Protein AF-A0A928WM30-F1 (afdb_monomer_lite)

Foldseek 3Di:
DVVVVVVVVPDDPVVVVVVVVVVVLVVVLVVLLVVLLVDALVVSVVCLVVCCVVPVPVSVSSCVSCVPVVVSSD

Structure (mmCIF, N/CA/C/O backbone):
data_AF-A0A928WM30-F1
#
_entry.id   AF-A0A928WM30-F1
#
loop_
_atom_site.group_PDB
_atom_site.id
_atom_site.type_symbol
_atom_site.label_atom_id
_atom_site.label_alt_id
_atom_site.label_comp_id
_atom_site.label_asym_id
_atom_site.label_entity_id
_atom_site.label_seq_id
_atom_site.pdbx_PDB_ins_code
_atom_site.Cartn_x
_atom_site.Cartn_y
_atom_site.Cartn_z
_atom_site.occupancy
_atom_site.B_iso_or_equiv
_atom_site.auth_seq_id
_atom_site.auth_comp_id
_atom_site.auth_asym_id
_atom_site.auth_atom_id
_atom_site.pdbx_PDB_model_num
ATOM 1 N N . MET A 1 1 ? 1.250 -32.259 -6.897 1.00 53.25 1 MET A N 1
ATOM 2 C CA . MET A 1 1 ? 0.660 -33.195 -5.908 1.00 53.25 1 MET A CA 1
ATOM 3 C C . MET A 1 1 ? 1.359 -33.133 -4.541 1.00 53.25 1 MET A C 1
ATOM 5 O O . MET A 1 1 ? 0.659 -33.093 -3.541 1.00 53.25 1 MET A O 1
ATOM 9 N N . LEU A 1 2 ? 2.695 -33.006 -4.473 1.00 55.50 2 LEU A N 1
ATOM 10 C CA . LEU A 1 2 ? 3.454 -32.840 -3.214 1.00 55.50 2 LEU A CA 1
ATOM 11 C C . LEU A 1 2 ? 3.088 -31.583 -2.394 1.00 55.50 2 LEU A C 1
ATOM 13 O O . LEU A 1 2 ? 2.902 -31.687 -1.184 1.00 55.50 2 LEU A O 1
ATOM 17 N N . MET A 1 3 ? 2.886 -30.430 -3.045 1.00 53.56 3 MET A N 1
ATOM 18 C CA . MET A 1 3 ? 2.535 -29.163 -2.373 1.00 53.56 3 MET A CA 1
ATOM 19 C C . MET A 1 3 ? 1.196 -29.204 -1.615 1.00 53.56 3 MET A C 1
ATOM 21 O O . MET A 1 3 ? 1.080 -28.623 -0.541 1.00 53.56 3 MET A O 1
ATOM 25 N N . LYS A 1 4 ? 0.200 -29.929 -2.144 1.00 52.12 4 LYS A N 1
ATOM 26 C CA . LYS A 1 4 ? -1.136 -30.031 -1.535 1.00 52.12 4 LYS A CA 1
ATOM 27 C C . LYS A 1 4 ? -1.087 -30.834 -0.225 1.00 52.12 4 LYS A C 1
ATOM 29 O O . LYS A 1 4 ? -1.615 -30.390 0.783 1.00 52.12 4 LYS A O 1
ATOM 34 N N . SER A 1 5 ? -0.313 -31.927 -0.209 1.00 56.09 5 SER A N 1
ATOM 35 C CA . SER A 1 5 ? -0.133 -32.777 0.981 1.00 56.09 5 SER A CA 1
ATOM 36 C C . SER A 1 5 ? 0.665 -32.125 2.115 1.00 56.09 5 SER A C 1
ATOM 38 O O . SER A 1 5 ? 0.547 -32.550 3.261 1.00 56.09 5 SER A O 1
ATOM 40 N N . LEU A 1 6 ? 1.487 -31.113 1.807 1.00 55.34 6 LEU A N 1
ATOM 41 C CA . LEU A 1 6 ? 2.243 -30.365 2.812 1.00 55.34 6 LEU A CA 1
ATOM 42 C C . LEU A 1 6 ? 1.316 -29.378 3.538 1.00 55.34 6 LEU A C 1
ATOM 44 O O . LEU A 1 6 ? 1.323 -29.321 4.761 1.00 55.34 6 LEU A O 1
ATOM 48 N N . PHE A 1 7 ? 0.442 -28.687 2.795 1.00 54.81 7 PHE A N 1
ATOM 49 C CA . PHE A 1 7 ? -0.582 -27.792 3.350 1.00 54.81 7 PHE A CA 1
ATOM 50 C C . PHE A 1 7 ? -1.613 -28.524 4.217 1.00 54.81 7 PHE A C 1
ATOM 52 O O . PHE A 1 7 ? -1.953 -28.036 5.293 1.00 54.81 7 PHE A O 1
ATOM 59 N N . ASP A 1 8 ? -2.037 -29.724 3.810 1.00 56.53 8 ASP A N 1
ATOM 60 C CA . ASP A 1 8 ? -2.945 -30.565 4.605 1.00 56.53 8 ASP A CA 1
ATOM 61 C C . ASP A 1 8 ? -2.310 -31.045 5.935 1.00 56.53 8 ASP A C 1
ATOM 63 O O . ASP A 1 8 ? -3.023 -31.407 6.869 1.00 56.53 8 ASP A O 1
ATOM 67 N N . ARG A 1 9 ? -0.969 -31.031 6.050 1.00 57.88 9 ARG A N 1
ATOM 68 C CA . ARG A 1 9 ? -0.200 -31.494 7.227 1.00 57.88 9 ARG A CA 1
ATOM 69 C C . ARG A 1 9 ? 0.312 -30.377 8.144 1.00 57.88 9 ARG A C 1
ATOM 71 O O . ARG A 1 9 ? 0.778 -30.680 9.238 1.00 57.88 9 ARG A O 1
ATOM 78 N N . LEU A 1 10 ? 0.240 -29.111 7.731 1.00 56.81 10 LEU A N 1
ATOM 79 C CA . LEU A 1 10 ? 0.816 -27.972 8.469 1.00 56.81 10 LEU A CA 1
ATOM 80 C C . LEU A 1 10 ? -0.062 -27.454 9.629 1.00 56.81 10 LEU A C 1
ATOM 82 O O . LEU A 1 10 ? 0.382 -26.615 10.411 1.00 56.81 10 LEU A O 1
ATOM 86 N N . GLY A 1 11 ? -1.270 -27.999 9.799 1.00 65.56 11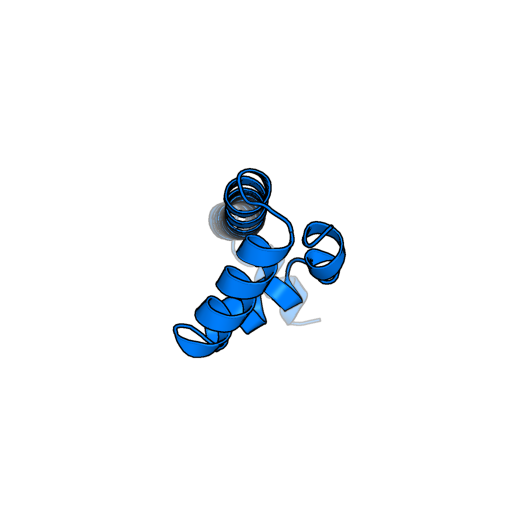 GLY A N 1
ATOM 87 C CA . GLY A 1 11 ? -2.126 -27.745 10.959 1.00 65.56 11 GLY A CA 1
ATOM 88 C C . GLY A 1 11 ? -2.757 -26.346 11.018 1.00 65.56 11 GLY A C 1
ATOM 89 O O . GLY A 1 11 ? -2.396 -25.413 10.301 1.00 65.56 11 GLY A O 1
ATOM 90 N N . SER A 1 12 ? -3.736 -26.220 11.918 1.00 71.81 12 SER A N 1
ATOM 91 C CA . SER A 1 12 ? -4.545 -25.016 12.175 1.00 71.81 12 SER A CA 1
ATOM 92 C C . SER A 1 12 ? -3.751 -23.691 12.296 1.00 71.81 12 SER A C 1
ATOM 94 O O . SER A 1 12 ? -4.186 -22.705 11.695 1.00 71.81 12 SER A O 1
ATOM 96 N N . PRO A 1 13 ? -2.570 -23.628 12.958 1.00 84.25 13 PRO A N 1
ATOM 97 C CA . PRO A 1 13 ? -1.845 -22.366 13.133 1.00 84.25 13 PRO A CA 1
ATOM 98 C C . PRO A 1 13 ? -1.307 -21.770 11.831 1.00 84.25 13 PRO A C 1
ATOM 100 O O . PRO A 1 13 ? -1.420 -20.567 11.627 1.00 84.25 13 PRO A O 1
ATOM 103 N N . VAL A 1 14 ? -0.759 -22.584 10.921 1.00 86.44 14 VAL A N 1
ATOM 104 C CA . VAL A 1 14 ? -0.209 -22.075 9.650 1.00 86.44 14 VAL A CA 1
ATOM 105 C C . VAL A 1 14 ? -1.320 -21.483 8.789 1.00 86.44 14 VAL A C 1
ATOM 107 O O . VAL A 1 14 ? -1.152 -20.406 8.222 1.00 86.44 14 VAL A O 1
ATOM 110 N N . LYS A 1 15 ? -2.486 -22.138 8.751 1.00 82.81 15 LYS A N 1
ATOM 111 C CA . LYS A 1 15 ? -3.666 -21.606 8.062 1.00 82.81 15 LYS A CA 1
ATOM 112 C C . LYS A 1 15 ? -4.147 -20.297 8.696 1.00 82.81 15 LYS A C 1
ATOM 114 O O . LYS A 1 15 ? -4.411 -19.349 7.965 1.00 82.81 15 LYS A O 1
ATOM 119 N N . TYR A 1 16 ? -4.219 -20.238 10.027 1.00 87.38 16 TYR A N 1
ATOM 120 C CA . TYR A 1 16 ? -4.602 -19.029 10.759 1.00 87.38 16 TYR A CA 1
ATOM 121 C C . TYR A 1 16 ? -3.660 -17.858 10.458 1.00 87.38 16 TYR A C 1
ATOM 123 O O . TYR A 1 16 ? -4.113 -16.78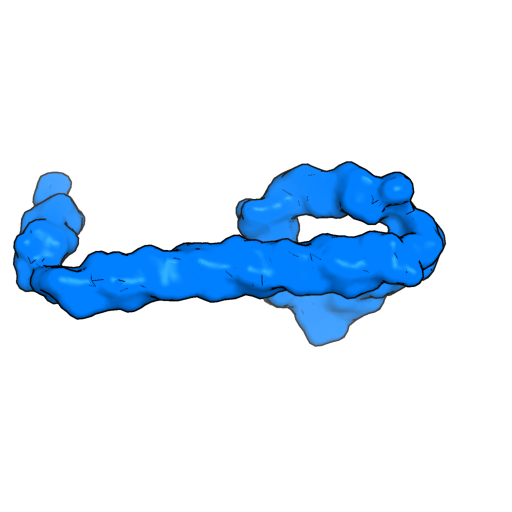1 10.084 1.00 87.38 16 TYR A O 1
ATOM 131 N N . TYR A 1 17 ? -2.346 -18.068 10.554 1.00 90.56 17 TYR A N 1
ATOM 132 C CA . TYR A 1 17 ? -1.380 -17.006 10.289 1.00 90.56 17 TYR A CA 1
ATOM 133 C C . TYR A 1 17 ? -1.346 -16.597 8.817 1.00 90.56 17 TYR A C 1
ATOM 135 O O . TYR A 1 17 ? -1.189 -15.415 8.540 1.00 90.56 17 TYR A O 1
ATOM 143 N N . ALA A 1 18 ? -1.556 -17.521 7.875 1.00 91.12 18 ALA A N 1
ATOM 144 C CA . ALA A 1 18 ? -1.695 -17.166 6.464 1.00 91.12 18 ALA A CA 1
ATOM 145 C C . ALA A 1 18 ? -2.908 -16.248 6.226 1.00 91.12 18 ALA A C 1
ATOM 147 O O . ALA A 1 18 ? -2.791 -15.253 5.515 1.00 91.12 18 ALA A O 1
ATOM 148 N N . GLN A 1 19 ? -4.048 -16.543 6.862 1.00 89.88 19 GLN A N 1
ATOM 149 C CA . GLN A 1 19 ? -5.230 -15.674 6.817 1.00 89.88 19 GLN A CA 1
ATOM 150 C C . GLN A 1 19 ? -4.958 -14.316 7.470 1.00 89.88 19 GLN A C 1
ATOM 152 O O . GLN A 1 19 ? -5.318 -13.288 6.908 1.00 89.88 19 GLN A O 1
ATOM 157 N N . LEU A 1 20 ? -4.273 -14.305 8.617 1.00 92.00 20 LEU A N 1
ATOM 158 C CA . LEU A 1 20 ? -3.911 -13.071 9.305 1.00 92.00 20 LEU A CA 1
ATOM 159 C C . LEU A 1 20 ? -2.973 -12.202 8.456 1.00 92.00 20 LEU A C 1
ATOM 161 O O . LEU A 1 20 ? -3.178 -10.998 8.380 1.00 92.00 20 LEU A O 1
ATOM 165 N N . VAL A 1 21 ? -1.971 -12.787 7.793 1.00 93.25 21 VAL A N 1
ATOM 166 C CA . VAL A 1 21 ? -1.069 -12.053 6.890 1.00 93.25 21 VAL A CA 1
ATOM 167 C C . VAL A 1 21 ? -1.846 -11.442 5.726 1.00 93.25 21 VAL A C 1
ATOM 169 O O . VAL A 1 21 ? -1.659 -10.261 5.453 1.00 93.25 21 VAL A O 1
ATOM 172 N N . ALA A 1 22 ? -2.745 -12.200 5.088 1.00 90.50 22 ALA A N 1
ATOM 173 C CA . ALA A 1 22 ? -3.588 -11.673 4.014 1.00 90.50 22 ALA A CA 1
ATOM 174 C C . ALA A 1 22 ? -4.434 -10.481 4.494 1.00 90.50 22 ALA A C 1
ATOM 176 O O . ALA A 1 22 ? -4.411 -9.426 3.867 1.00 90.50 22 ALA A O 1
ATOM 177 N N . GLN A 1 23 ? -5.070 -10.608 5.663 1.00 92.50 23 GLN A N 1
ATOM 178 C CA . GLN A 1 23 ? -5.839 -9.525 6.274 1.00 92.50 23 GLN A CA 1
ATOM 179 C C . GLN A 1 23 ? -4.976 -8.281 6.540 1.00 92.50 23 GLN A C 1
ATOM 181 O O . GLN A 1 23 ? -5.402 -7.171 6.247 1.00 92.50 23 GLN A O 1
ATOM 186 N N . ARG A 1 24 ? -3.755 -8.435 7.072 1.00 92.94 24 ARG A N 1
ATOM 187 C CA . ARG A 1 24 ? -2.868 -7.287 7.337 1.00 92.94 24 ARG A CA 1
ATOM 188 C C . ARG A 1 24 ? -2.395 -6.594 6.063 1.00 92.94 24 ARG A C 1
ATOM 190 O O . ARG A 1 24 ? -2.207 -5.382 6.082 1.00 92.94 24 ARG A O 1
ATOM 197 N N . VAL A 1 25 ? -2.202 -7.342 4.977 1.00 90.94 25 VAL A N 1
ATOM 198 C CA . VAL A 1 25 ? -1.888 -6.758 3.667 1.00 90.94 25 VAL A CA 1
ATOM 199 C C . VAL A 1 25 ? -3.073 -5.933 3.166 1.00 90.94 25 VAL A C 1
ATOM 201 O O . VAL A 1 25 ? -2.881 -4.770 2.824 1.00 90.94 25 VAL A O 1
ATOM 204 N N . GLU A 1 26 ? -4.290 -6.483 3.195 1.00 91.50 26 GLU A N 1
ATOM 205 C CA . GLU A 1 26 ? -5.511 -5.762 2.800 1.00 91.50 26 GLU A CA 1
ATOM 206 C C . GLU A 1 26 ? -5.747 -4.507 3.659 1.00 91.50 26 GLU A C 1
ATOM 208 O O . GLU A 1 26 ? -6.008 -3.430 3.123 1.00 91.50 26 GLU A O 1
ATOM 213 N N . GLU A 1 27 ? -5.583 -4.609 4.983 1.00 94.88 27 GLU A N 1
ATOM 214 C CA . GLU A 1 27 ? -5.668 -3.468 5.906 1.00 94.88 27 GLU A CA 1
ATOM 215 C C . GLU A 1 27 ? -4.621 -2.395 5.582 1.00 94.88 27 GLU A C 1
ATOM 217 O O . GLU A 1 27 ? -4.946 -1.210 5.563 1.00 94.88 27 GLU A O 1
ATOM 222 N N . GLY A 1 28 ? -3.377 -2.791 5.293 1.00 95.81 28 GLY A N 1
ATOM 223 C CA . GLY A 1 28 ? -2.309 -1.861 4.929 1.00 95.81 28 GLY A CA 1
ATOM 224 C C . GLY A 1 28 ? -2.608 -1.096 3.639 1.00 95.81 28 GLY A C 1
ATOM 225 O O . GLY A 1 28 ? -2.426 0.119 3.591 1.00 95.81 28 GLY A O 1
ATOM 226 N N . VAL A 1 29 ? -3.125 -1.784 2.617 1.00 96.06 29 VAL A N 1
ATOM 227 C CA . VAL A 1 29 ? -3.587 -1.155 1.368 1.00 96.06 29 VAL A CA 1
ATOM 228 C C . VAL A 1 29 ? -4.724 -0.167 1.651 1.00 96.06 29 VAL A C 1
ATOM 230 O O . VAL A 1 29 ? -4.677 0.973 1.188 1.00 96.06 29 VAL A O 1
ATOM 233 N N . GLY A 1 30 ? -5.707 -0.572 2.462 1.00 97.06 30 GLY A N 1
ATOM 234 C CA . GLY A 1 30 ? -6.824 0.283 2.864 1.00 97.06 30 GLY A CA 1
ATOM 235 C C . GLY A 1 30 ? -6.377 1.546 3.605 1.00 97.06 30 GLY A C 1
ATOM 236 O O . GLY A 1 30 ? -6.866 2.632 3.305 1.00 97.06 30 GLY A O 1
ATOM 237 N N . MET A 1 31 ? -5.395 1.440 4.505 1.00 97.31 31 MET A N 1
ATOM 238 C CA . MET A 1 31 ? -4.826 2.598 5.209 1.00 97.31 31 MET A CA 1
ATOM 239 C C . MET A 1 31 ? -4.137 3.579 4.254 1.00 97.31 31 MET A C 1
ATOM 241 O O . MET A 1 31 ? -4.265 4.790 4.427 1.00 97.31 31 MET A O 1
ATOM 245 N N . VAL A 1 32 ? -3.429 3.087 3.230 1.00 97.12 32 VAL A N 1
ATOM 246 C CA . VAL A 1 32 ? -2.839 3.963 2.204 1.00 97.12 32 VAL A CA 1
ATOM 247 C C . VAL A 1 32 ? -3.937 4.705 1.444 1.00 97.12 32 VAL A C 1
ATOM 249 O O . VAL A 1 32 ? -3.850 5.922 1.281 1.00 97.12 32 VAL A O 1
ATOM 252 N N . GLN A 1 33 ? -4.991 4.002 1.023 1.00 97.44 33 GLN A N 1
ATOM 253 C CA . GLN A 1 33 ? -6.130 4.626 0.350 1.00 97.44 33 GLN A CA 1
ATOM 254 C C . GLN A 1 33 ? -6.811 5.680 1.239 1.00 97.44 33 GLN A C 1
ATOM 256 O O . GLN A 1 33 ? -7.140 6.765 0.760 1.00 97.44 33 GLN A O 1
ATOM 261 N N . GLU A 1 34 ? -6.986 5.396 2.532 1.00 98.00 34 GLU A N 1
ATOM 262 C CA . GLU A 1 34 ? -7.555 6.335 3.502 1.00 98.00 34 GLU A CA 1
ATOM 263 C C . GLU A 1 34 ? -6.696 7.600 3.632 1.00 98.00 34 GLU A C 1
ATOM 265 O O . GLU A 1 34 ? -7.231 8.700 3.503 1.00 98.00 34 GLU A O 1
ATOM 270 N N . ILE A 1 35 ? -5.372 7.468 3.783 1.00 97.62 35 ILE A N 1
ATOM 271 C CA . ILE A 1 35 ? -4.447 8.615 3.823 1.00 97.62 35 ILE A CA 1
ATOM 272 C C . ILE A 1 35 ? -4.615 9.472 2.567 1.00 97.62 35 ILE A C 1
ATOM 274 O O . ILE A 1 35 ? -4.843 10.678 2.665 1.00 97.62 35 ILE A O 1
ATOM 278 N N . LEU A 1 36 ? -4.562 8.850 1.387 1.00 98.12 36 LEU A N 1
ATOM 279 C CA . LEU A 1 36 ? -4.695 9.549 0.111 1.00 98.12 36 LEU A CA 1
ATOM 280 C C . LEU A 1 36 ? -6.057 10.243 -0.029 1.00 98.12 36 LEU A C 1
ATOM 282 O O . LEU A 1 36 ? -6.124 11.346 -0.565 1.00 98.12 36 LEU A O 1
ATOM 286 N N . SER A 1 37 ? -7.137 9.659 0.498 1.00 97.44 37 SER A N 1
ATOM 287 C CA . SER A 1 37 ? -8.483 10.247 0.423 1.00 97.44 37 SER A CA 1
ATOM 288 C C . SER A 1 37 ? -8.609 11.603 1.131 1.00 97.44 37 SER A C 1
ATOM 290 O O . SER A 1 37 ? -9.469 12.404 0.766 1.00 97.44 37 SER A O 1
ATOM 292 N N . THR A 1 38 ? -7.724 11.891 2.093 1.00 98.12 38 THR A N 1
ATOM 293 C CA . THR A 1 38 ? -7.672 13.180 2.808 1.00 98.12 38 THR A CA 1
ATOM 294 C C . THR A 1 38 ? -6.973 14.290 2.021 1.00 98.12 38 THR A C 1
ATOM 296 O O . THR A 1 38 ? -7.034 15.453 2.416 1.00 98.12 38 THR A O 1
ATOM 299 N N . LEU A 1 39 ? -6.327 13.935 0.909 1.00 98.25 39 LEU A N 1
ATOM 300 C CA . LEU A 1 39 ? -5.527 14.827 0.079 1.00 98.25 39 LEU A CA 1
ATOM 301 C C . LEU A 1 39 ? -6.291 15.269 -1.174 1.00 98.25 39 LEU A C 1
ATOM 303 O O . LEU A 1 39 ? -7.210 14.586 -1.647 1.00 98.25 39 LEU A O 1
ATOM 307 N N . THR A 1 40 ? -5.864 16.393 -1.748 1.00 98.19 40 THR A N 1
ATOM 308 C CA . THR A 1 40 ? -6.270 16.801 -3.100 1.00 98.19 40 THR A CA 1
ATOM 309 C C . THR A 1 40 ? -5.679 15.865 -4.159 1.00 98.19 40 THR A C 1
ATOM 311 O O . THR A 1 40 ? -4.668 15.209 -3.915 1.00 98.19 40 THR A O 1
ATOM 314 N N . SER A 1 41 ? -6.274 15.819 -5.357 1.00 97.69 41 SER A N 1
ATOM 315 C CA . SER A 1 41 ? -5.768 15.013 -6.486 1.00 97.69 41 SER A CA 1
ATOM 316 C C . SER A 1 41 ? -4.264 15.220 -6.725 1.00 97.69 41 SER A C 1
ATOM 318 O O . SER A 1 41 ? -3.509 14.253 -6.813 1.00 97.69 41 SER A O 1
ATOM 320 N N . ASP A 1 42 ? -3.802 16.472 -6.761 1.00 98.25 42 ASP A N 1
ATOM 321 C CA . ASP A 1 42 ? -2.394 16.786 -7.033 1.00 98.25 42 ASP A CA 1
ATOM 322 C C . ASP A 1 42 ? -1.462 16.299 -5.912 1.00 98.25 42 ASP A C 1
ATOM 324 O O . ASP A 1 42 ? -0.398 15.737 -6.178 1.00 98.25 42 ASP A O 1
ATOM 328 N N . GLU A 1 43 ? -1.876 16.447 -4.653 1.00 98.56 43 GLU A N 1
ATOM 329 C CA . GLU A 1 43 ? -1.123 15.940 -3.502 1.00 98.56 43 GLU A CA 1
ATOM 330 C C . GLU A 1 43 ? -1.062 14.408 -3.487 1.00 98.56 43 GLU A C 1
ATOM 332 O O . GLU A 1 43 ? -0.013 13.853 -3.162 1.00 98.56 43 GLU A O 1
ATOM 337 N N . ARG A 1 44 ? -2.134 13.706 -3.890 1.00 98.44 44 ARG A N 1
ATOM 338 C CA . ARG A 1 44 ? -2.121 12.236 -4.021 1.00 98.44 44 ARG A CA 1
ATOM 339 C C . ARG A 1 44 ? -1.071 11.781 -5.025 1.00 98.44 44 ARG A C 1
ATOM 341 O O . ARG A 1 44 ? -0.286 10.882 -4.723 1.00 98.44 44 ARG A O 1
ATOM 348 N N . TRP A 1 45 ? -1.021 12.427 -6.191 1.00 98.12 45 TRP A N 1
ATOM 349 C CA . TRP A 1 45 ? 0.010 12.157 -7.192 1.00 98.12 45 TRP A CA 1
ATOM 350 C C . TRP A 1 45 ? 1.410 12.436 -6.649 1.00 98.12 45 TRP A C 1
ATOM 352 O O . TRP A 1 45 ? 2.294 11.595 -6.810 1.00 98.12 45 TRP A O 1
ATOM 362 N N . GLY A 1 46 ? 1.597 13.570 -5.968 1.00 98.19 46 GLY A N 1
ATOM 363 C CA . GLY A 1 46 ? 2.863 13.919 -5.325 1.00 98.19 46 GLY A CA 1
ATOM 364 C C . GLY A 1 46 ? 3.323 12.848 -4.336 1.00 98.19 46 GLY A C 1
ATOM 365 O O . GLY A 1 46 ? 4.443 12.357 -4.440 1.00 98.19 46 GLY A O 1
ATOM 366 N N . VAL A 1 47 ? 2.438 12.406 -3.440 1.00 98.19 47 VAL A N 1
ATOM 367 C CA . VAL A 1 47 ? 2.736 11.340 -2.473 1.00 98.19 47 VAL A CA 1
ATOM 368 C C . VAL A 1 47 ? 3.092 10.033 -3.169 1.00 98.19 47 VAL A C 1
ATOM 370 O O . VAL A 1 47 ? 4.058 9.395 -2.769 1.00 98.19 47 VAL A O 1
ATOM 373 N N . MET A 1 48 ? 2.362 9.620 -4.208 1.00 97.62 48 MET A N 1
ATOM 374 C CA . MET A 1 48 ? 2.652 8.359 -4.901 1.00 97.62 48 MET A CA 1
ATOM 375 C C . MET A 1 48 ? 3.978 8.395 -5.671 1.00 97.62 48 MET A C 1
ATOM 377 O O . MET A 1 48 ? 4.676 7.380 -5.725 1.00 97.62 48 MET A O 1
ATOM 381 N N . VAL A 1 49 ? 4.348 9.551 -6.232 1.00 98.12 49 VAL A N 1
ATOM 382 C CA . VAL A 1 49 ? 5.664 9.761 -6.854 1.00 98.12 49 VAL A CA 1
ATOM 383 C C . VAL A 1 49 ? 6.765 9.694 -5.798 1.00 98.12 49 VAL A C 1
ATOM 385 O O . VAL A 1 49 ? 7.676 8.885 -5.938 1.00 98.12 49 VAL A O 1
ATOM 388 N N . GLU A 1 50 ? 6.653 10.461 -4.713 1.00 98.56 50 GLU A N 1
ATOM 389 C CA . GLU A 1 50 ? 7.649 10.454 -3.635 1.00 98.56 50 GLU A CA 1
ATOM 390 C C . GLU A 1 50 ? 7.752 9.076 -2.965 1.00 98.56 50 GLU A C 1
ATOM 392 O O . GLU A 1 50 ? 8.851 8.593 -2.702 1.00 98.56 50 GLU A O 1
ATOM 397 N N . PHE A 1 51 ? 6.627 8.385 -2.752 1.00 98.06 51 PHE A N 1
ATOM 398 C CA . PHE A 1 51 ? 6.589 7.043 -2.167 1.00 98.06 51 PHE A CA 1
ATOM 399 C C . PHE A 1 51 ? 7.379 6.033 -3.001 1.00 98.06 51 PHE A C 1
ATOM 401 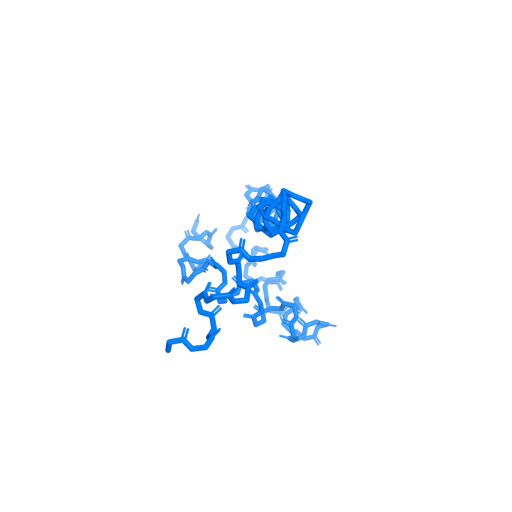O O . PHE A 1 51 ? 8.147 5.241 -2.451 1.00 98.06 51 PHE A O 1
ATOM 408 N N . LYS A 1 52 ? 7.235 6.090 -4.329 1.00 98.06 52 LYS A N 1
ATOM 409 C CA . LYS A 1 52 ? 8.010 5.261 -5.254 1.00 98.06 52 LYS A CA 1
ATOM 410 C C . LYS A 1 52 ? 9.516 5.510 -5.131 1.00 98.06 52 LYS A C 1
ATOM 412 O O . LYS A 1 52 ? 10.280 4.552 -5.220 1.00 98.06 52 LYS A O 1
ATOM 417 N N . GLU A 1 53 ? 9.934 6.754 -4.917 1.00 98.12 53 GLU A N 1
ATOM 418 C CA . GLU A 1 53 ? 11.350 7.108 -4.772 1.00 98.12 53 GLU A CA 1
ATOM 419 C C . GLU A 1 53 ? 11.916 6.677 -3.410 1.00 98.12 53 GLU A C 1
ATOM 421 O O . GLU A 1 53 ? 12.997 6.089 -3.347 1.00 98.12 53 GLU A O 1
ATOM 426 N N . VAL A 1 54 ? 11.187 6.907 -2.310 1.00 98.25 54 VAL A N 1
ATOM 427 C CA . VAL A 1 54 ? 11.674 6.559 -0.961 1.00 98.25 54 VAL A CA 1
ATOM 428 C C . VAL A 1 54 ? 11.559 5.067 -0.639 1.00 98.25 54 VAL A C 1
ATOM 430 O O . VAL A 1 54 ? 12.314 4.559 0.191 1.00 98.25 54 VAL A O 1
ATOM 433 N N . CYS A 1 55 ? 10.615 4.351 -1.256 1.00 97.69 55 CYS A N 1
ATOM 434 C CA . CYS A 1 55 ? 10.352 2.937 -0.989 1.00 97.69 55 CYS A CA 1
ATOM 435 C C . CYS A 1 55 ? 9.867 2.197 -2.255 1.00 97.69 55 CYS A C 1
ATOM 437 O O . CYS A 1 55 ? 8.699 1.802 -2.340 1.00 97.69 55 CYS A O 1
ATOM 439 N N . PRO A 1 56 ? 10.753 1.948 -3.237 1.00 97.31 56 PRO A N 1
ATOM 440 C CA . PRO A 1 56 ? 10.374 1.347 -4.519 1.00 97.31 56 PRO A CA 1
ATOM 441 C C . PRO A 1 56 ? 9.755 -0.050 -4.372 1.00 97.31 56 PRO A C 1
ATOM 443 O O . PRO A 1 56 ? 8.773 -0.364 -5.046 1.00 97.31 56 PRO A O 1
ATOM 446 N N . ASP A 1 57 ? 10.266 -0.870 -3.450 1.00 97.88 57 ASP A N 1
ATOM 447 C CA . ASP A 1 57 ? 9.716 -2.204 -3.181 1.00 97.88 57 ASP A CA 1
ATOM 448 C C . ASP A 1 57 ? 8.343 -2.137 -2.500 1.00 97.88 57 ASP A C 1
ATOM 450 O O . ASP A 1 57 ? 7.481 -2.982 -2.749 1.00 97.88 57 ASP A O 1
ATOM 454 N N . GLY A 1 58 ? 8.121 -1.138 -1.638 1.00 95.62 58 GLY A N 1
ATOM 455 C CA . GLY A 1 58 ? 6.826 -0.897 -1.000 1.00 95.62 58 GLY A CA 1
ATOM 456 C C . GLY A 1 58 ? 5.787 -0.424 -2.012 1.00 95.62 58 GLY A C 1
ATOM 457 O O . GLY A 1 58 ? 4.669 -0.937 -2.037 1.00 95.62 58 GLY A O 1
ATOM 458 N N . PHE A 1 59 ? 6.182 0.479 -2.910 1.00 97.25 59 PHE A N 1
ATOM 459 C CA . PHE A 1 59 ? 5.352 0.900 -4.032 1.00 97.25 59 PHE A CA 1
ATOM 460 C C . PHE A 1 59 ? 4.990 -0.285 -4.935 1.00 97.25 59 PHE A C 1
ATOM 462 O O . PHE A 1 59 ? 3.817 -0.486 -5.241 1.00 97.25 59 PHE A O 1
ATOM 469 N N . ALA A 1 60 ? 5.962 -1.124 -5.311 1.00 97.12 60 ALA A N 1
ATOM 470 C CA . ALA A 1 60 ? 5.704 -2.311 -6.126 1.00 97.12 60 ALA A CA 1
ATOM 471 C C . ALA A 1 60 ? 4.714 -3.281 -5.454 1.00 97.12 60 ALA A C 1
ATOM 473 O O . ALA A 1 60 ? 3.830 -3.818 -6.123 1.00 97.12 60 ALA A O 1
ATOM 474 N N . 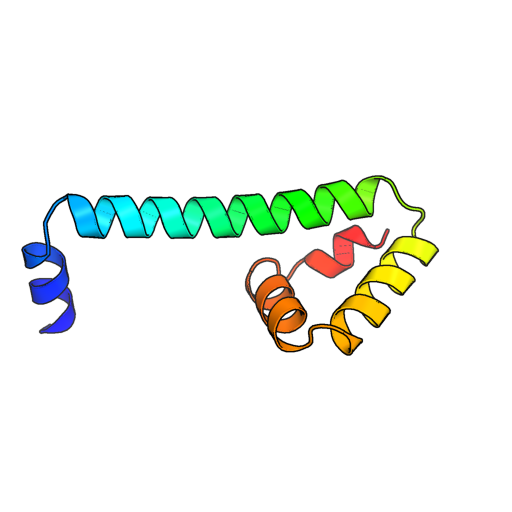GLN A 1 61 ? 4.824 -3.472 -4.136 1.00 95.81 61 GLN A N 1
ATOM 475 C CA . GLN A 1 61 ? 3.884 -4.289 -3.363 1.00 95.81 61 GLN A CA 1
ATOM 476 C C . GLN A 1 61 ? 2.474 -3.692 -3.338 1.00 95.81 61 GLN A C 1
ATOM 478 O O . GLN A 1 61 ? 1.512 -4.425 -3.557 1.00 95.81 61 GLN A O 1
ATOM 483 N N . LEU A 1 62 ? 2.343 -2.378 -3.131 1.00 96.12 62 LEU A N 1
ATOM 484 C CA . LEU A 1 62 ? 1.050 -1.692 -3.160 1.00 96.12 62 LEU A CA 1
ATOM 485 C C . LEU A 1 62 ? 0.378 -1.837 -4.532 1.00 96.12 62 LEU A C 1
ATOM 487 O O . LEU A 1 62 ? -0.781 -2.234 -4.600 1.00 96.12 62 LEU A O 1
ATOM 491 N N . VAL A 1 63 ? 1.113 -1.584 -5.620 1.00 96.12 63 VAL A N 1
ATOM 492 C CA . VAL A 1 63 ? 0.594 -1.706 -6.994 1.00 96.12 63 VAL A CA 1
ATOM 493 C C . VAL A 1 63 ? 0.188 -3.143 -7.322 1.00 96.12 63 VAL A C 1
ATOM 495 O O . VAL A 1 63 ? -0.801 -3.360 -8.018 1.00 96.12 63 VAL A O 1
ATOM 498 N N . ALA A 1 64 ? 0.934 -4.134 -6.829 1.00 95.88 64 ALA A N 1
ATOM 499 C CA . ALA A 1 64 ? 0.584 -5.539 -7.012 1.00 95.88 64 ALA A CA 1
ATOM 500 C C . ALA A 1 64 ? -0.672 -5.938 -6.219 1.00 95.88 64 ALA A C 1
ATOM 502 O O . ALA A 1 64 ? -1.458 -6.752 -6.701 1.00 95.88 64 ALA A O 1
ATOM 503 N N . ALA A 1 65 ? -0.851 -5.384 -5.018 1.00 94.31 65 ALA A N 1
ATOM 504 C CA . ALA A 1 65 ? -1.983 -5.683 -4.146 1.00 94.31 65 ALA A CA 1
ATOM 505 C C . ALA A 1 65 ? -3.271 -4.940 -4.547 1.00 94.31 65 ALA A C 1
ATOM 507 O O . ALA A 1 65 ? -4.353 -5.496 -4.383 1.00 94.31 65 ALA A O 1
ATOM 508 N N . ALA A 1 66 ? -3.157 -3.731 -5.105 1.00 95.56 66 ALA A N 1
ATOM 509 C CA . ALA A 1 66 ? -4.272 -2.927 -5.606 1.00 95.56 66 ALA A CA 1
ATOM 510 C C . ALA A 1 66 ? -3.977 -2.393 -7.018 1.00 95.56 66 ALA A C 1
ATOM 512 O O . ALA A 1 66 ? -3.579 -1.235 -7.176 1.00 95.56 66 ALA A O 1
ATOM 513 N N . PRO A 1 67 ? -4.155 -3.207 -8.075 1.00 95.69 67 PRO A N 1
ATOM 514 C CA . PRO A 1 67 ? -3.909 -2.793 -9.460 1.00 95.69 67 PRO A CA 1
ATOM 515 C C . PRO A 1 67 ? -4.717 -1.561 -9.902 1.00 95.69 67 PRO A C 1
ATOM 517 O O . PRO A 1 67 ? -4.324 -0.852 -10.827 1.00 95.69 67 PRO A O 1
ATOM 520 N N . GLU A 1 68 ? -5.838 -1.294 -9.237 1.00 95.12 68 GLU A N 1
ATOM 521 C CA . GLU A 1 68 ? -6.735 -0.163 -9.455 1.00 95.12 68 GLU A CA 1
ATOM 522 C C . GLU A 1 68 ? -6.323 1.129 -8.737 1.00 95.12 68 GLU A C 1
ATOM 524 O O . GLU A 1 68 ? -7.048 2.115 -8.839 1.00 95.12 68 GLU A O 1
ATOM 529 N N . TRP A 1 69 ? -5.178 1.165 -8.043 1.00 95.56 69 TRP A N 1
ATOM 530 C CA . TRP A 1 69 ? -4.742 2.312 -7.230 1.00 95.56 69 TRP A CA 1
ATOM 531 C C . TRP A 1 69 ? -4.771 3.663 -7.967 1.00 95.56 69 TRP A C 1
ATOM 533 O O . TRP A 1 69 ? -5.011 4.703 -7.357 1.00 95.56 69 TRP A O 1
ATOM 543 N N . VAL A 1 70 ? -4.576 3.663 -9.291 1.00 96.88 70 VAL A N 1
ATOM 544 C CA . VAL A 1 70 ? -4.647 4.870 -10.134 1.00 96.88 70 VAL A CA 1
ATOM 545 C C . VAL A 1 70 ? -6.028 5.533 -10.054 1.00 96.88 70 VAL A C 1
ATOM 547 O O . VAL A 1 70 ? -6.127 6.755 -10.125 1.00 96.88 70 VAL A O 1
ATOM 550 N N . ALA A 1 71 ? -7.097 4.757 -9.850 1.00 96.62 71 ALA A N 1
ATOM 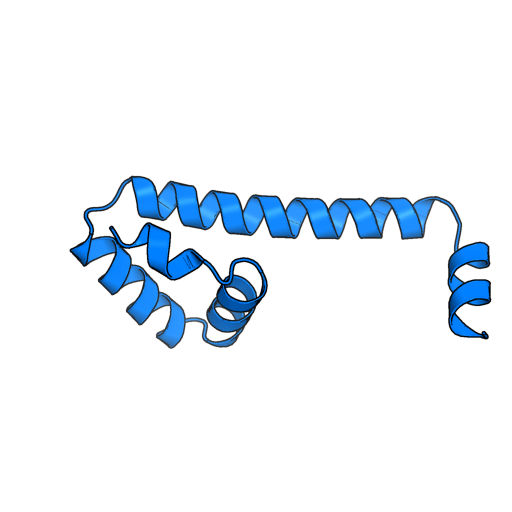551 C CA . ALA A 1 71 ? -8.449 5.281 -9.675 1.00 96.62 71 ALA A CA 1
ATOM 552 C C . ALA A 1 71 ? -8.607 6.113 -8.391 1.00 96.62 71 ALA A C 1
ATOM 554 O O . ALA A 1 71 ? -9.523 6.925 -8.308 1.00 96.62 71 ALA A O 1
ATOM 555 N N . TRP A 1 72 ? -7.719 5.955 -7.403 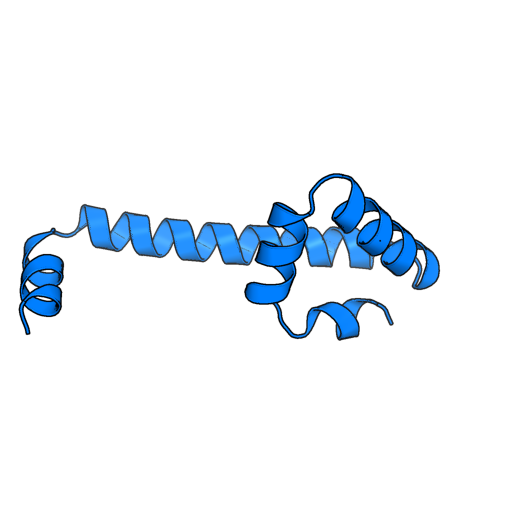1.00 96.56 72 TRP A N 1
ATOM 556 C CA . TRP A 1 72 ? -7.736 6.755 -6.173 1.00 96.56 72 TRP A CA 1
ATOM 557 C C . TRP A 1 72 ? -7.165 8.160 -6.376 1.00 96.56 72 TRP A C 1
ATOM 559 O O . TRP A 1 72 ? -7.306 9.016 -5.506 1.00 96.56 72 TRP A O 1
ATOM 569 N N . MET A 1 73 ? -6.505 8.407 -7.508 1.00 96.25 73 MET A N 1
ATOM 570 C CA . MET A 1 73 ? -5.858 9.687 -7.781 1.00 96.25 73 MET A CA 1
ATOM 571 C C . MET A 1 73 ? -6.836 10.781 -8.250 1.00 96.25 73 MET A C 1
ATOM 573 O O . MET A 1 73 ? -6.407 11.919 -8.400 1.00 96.25 73 MET A O 1
ATOM 577 N N . GLY A 1 74 ? -8.115 10.449 -8.487 1.00 81.75 74 GLY A N 1
ATOM 578 C CA . GLY A 1 74 ? -9.190 11.382 -8.869 1.00 81.75 74 GLY A CA 1
ATOM 579 C C . GLY A 1 74 ? -9.963 11.945 -7.683 1.00 81.75 74 GLY A C 1
ATOM 580 O O . GLY A 1 74 ? -10.374 11.152 -6.805 1.00 81.75 74 GLY A O 1
#

pLDDT: mean 89.08, std 14.55, range [52.12, 98.56]

Sequence (74 aa):
MLMKSLFDRLGSPVKYYAQLVAQRVEEGVGMVQEILSTLTSDERWGVMVEFKEVCPDGFAQLVAAAPEWVAWMG

Secondary structure (DSSP, 8-state):
-HHHHHHTTSHHHHHHHHHHHHHHHHHHHHHHHHHHHTS-HHHHHHHHHHHHHH-HHHHHHHHHH-TTGGGGG-

Radius of gyration: 16.79 Å; chains: 1; bounding box: 21×50×23 Å